Protein AF-A0A2T2RSU3-F1 (afdb_monomer_lite)

Sequence (129 aa):
MTKNSWSERARYGFDEIVSKGSLTLMGWLAAIVGLVVLIISVATWAVASSQPTLADQIWSFLITTLISWDPTAGQPWLTRASMLILILVNLFTVSVLVSVIVTEIERRLNKLRRGRSVVLETDHTAILG

Radius of gyration: 22.69 Å; chains: 1; bounding box: 49×45×64 Å

Secondary structure (DSSP, 8-state):
-----HHHHHHHHHHHHHHT-HHHHHHHHHHHHHHHHHHHHHHHHHH---SSSHHHHHHHHHHHHHS---TTTT--HHHHHHHHHHHHHHHHHHHHHHHHHHHHHHHHHHHHHTT-S----SS------

Foldseek 3Di:
DDDPDPVVVVVVVVVVQVVVDLVSVLVVLVVVLLVLLLVLLVVCCVPWVLDPDSVVSSVVLVVCLVPVDDSQVPHDVSNVVSSVVSNVSSVVSVVSVVVSVVVVVVVVVVCVVVVPDPPPDPDDDDDDD

pLDDT: mean 75.56, std 10.47, range [47.19, 88.5]

Structure (mmCIF, N/CA/C/O backbone):
data_AF-A0A2T2RSU3-F1
#
_entry.id   AF-A0A2T2RSU3-F1
#
loop_
_atom_site.group_PDB
_atom_site.id
_atom_site.type_symbol
_atom_site.label_atom_id
_atom_site.label_alt_id
_atom_site.label_comp_id
_atom_site.label_asym_id
_atom_site.label_entity_id
_atom_site.label_seq_id
_atom_site.pdbx_PDB_ins_code
_atom_site.Cartn_x
_atom_site.Cartn_y
_atom_site.Cartn_z
_atom_site.occupancy
_atom_site.B_iso_or_equiv
_atom_site.auth_seq_id
_atom_site.auth_comp_id
_atom_site.auth_asym_id
_atom_site.auth_atom_id
_atom_site.pdbx_PDB_model_num
ATOM 1 N N . MET A 1 1 ? -20.219 30.714 -7.554 1.00 51.88 1 MET A N 1
ATOM 2 C CA . MET A 1 1 ? -20.756 29.340 -7.672 1.00 51.88 1 MET A CA 1
ATOM 3 C C . MET A 1 1 ? -20.048 28.615 -8.810 1.00 51.88 1 MET A C 1
ATOM 5 O O . MET A 1 1 ? -20.549 28.610 -9.916 1.00 51.88 1 MET A O 1
ATOM 9 N N . THR A 1 2 ? -18.867 28.065 -8.547 1.00 55.19 2 THR A N 1
ATOM 10 C CA . THR A 1 2 ? -18.147 27.047 -9.341 1.00 55.19 2 THR A CA 1
ATOM 11 C C . THR A 1 2 ? -17.015 26.617 -8.409 1.00 55.19 2 THR A C 1
ATOM 13 O O . THR A 1 2 ? -16.344 27.485 -7.861 1.00 55.19 2 THR A O 1
ATOM 16 N N . LYS A 1 3 ? -16.763 25.344 -8.142 1.00 47.19 3 LYS A N 1
ATOM 17 C CA . LYS A 1 3 ? -16.190 24.409 -9.106 1.00 47.19 3 LYS A CA 1
ATOM 18 C C . LYS A 1 3 ? -16.241 23.049 -8.413 1.00 47.19 3 LYS A C 1
ATOM 20 O O . LYS A 1 3 ? -15.794 22.965 -7.278 1.00 47.19 3 LYS A O 1
ATOM 25 N N . ASN A 1 4 ? -16.766 22.021 -9.077 1.00 57.91 4 ASN A N 1
ATOM 26 C CA . ASN A 1 4 ? -16.659 20.629 -8.638 1.00 57.91 4 ASN A CA 1
ATOM 27 C C . ASN A 1 4 ? -15.176 20.248 -8.569 1.00 57.91 4 ASN A C 1
ATOM 29 O O . ASN A 1 4 ? -14.620 19.698 -9.523 1.00 57.91 4 ASN A O 1
ATOM 33 N N . SER A 1 5 ? -14.512 20.626 -7.480 1.00 61.41 5 SER A N 1
ATOM 34 C CA . SER A 1 5 ? -13.092 20.407 -7.324 1.00 61.41 5 SER A CA 1
ATOM 35 C C . SER A 1 5 ? -12.914 18.933 -7.036 1.00 61.41 5 SER A C 1
ATOM 37 O O . SER A 1 5 ? -13.367 18.417 -6.016 1.00 61.41 5 SER A O 1
ATOM 39 N N . TRP A 1 6 ? -12.241 18.242 -7.945 1.00 68.31 6 TRP A N 1
ATOM 40 C CA . TRP A 1 6 ? -11.765 16.879 -7.740 1.00 68.31 6 TRP A CA 1
ATOM 41 C C . TRP A 1 6 ? -11.100 16.693 -6.361 1.00 68.31 6 TRP A C 1
ATOM 43 O O . TRP A 1 6 ? -11.206 15.619 -5.775 1.00 68.31 6 TRP A O 1
ATOM 53 N N . SER A 1 7 ? -10.504 17.755 -5.795 1.00 71.38 7 SER A N 1
ATOM 54 C CA . SER A 1 7 ? -9.939 17.750 -4.442 1.00 71.38 7 SER A CA 1
ATOM 55 C C . SER A 1 7 ? -10.985 17.631 -3.331 1.00 71.38 7 SER A C 1
ATOM 57 O O . SER A 1 7 ? -10.732 16.951 -2.345 1.00 71.38 7 SER A O 1
ATOM 59 N N . GLU A 1 8 ? -12.151 18.269 -3.459 1.00 74.19 8 GLU A N 1
ATOM 60 C CA . GLU A 1 8 ? -13.222 18.185 -2.456 1.00 74.19 8 GLU A CA 1
ATOM 61 C C . GLU A 1 8 ? -13.865 16.804 -2.468 1.00 74.19 8 GLU A C 1
ATOM 63 O O . GLU A 1 8 ? -14.153 16.254 -1.413 1.00 74.19 8 GLU A O 1
ATOM 68 N N . ARG A 1 9 ? -14.000 16.195 -3.651 1.00 71.44 9 ARG A N 1
ATOM 69 C CA . ARG A 1 9 ? -14.471 14.812 -3.791 1.00 71.44 9 ARG A CA 1
ATOM 70 C C . ARG A 1 9 ? -13.479 13.795 -3.227 1.00 71.44 9 ARG A C 1
ATOM 72 O O . ARG A 1 9 ? -13.898 12.876 -2.531 1.00 71.44 9 ARG A O 1
ATOM 79 N N . ALA A 1 10 ? -12.183 13.974 -3.486 1.00 69.75 10 ALA A N 1
ATOM 80 C CA . ALA A 1 10 ? -11.140 13.128 -2.905 1.00 69.75 10 ALA A CA 1
ATOM 81 C C . ALA A 1 10 ? -11.079 13.273 -1.376 1.00 69.75 10 ALA A C 1
ATOM 83 O O . ALA A 1 10 ? -10.963 12.279 -0.666 1.00 69.75 10 ALA A O 1
ATOM 84 N N . ARG A 1 11 ? -11.229 14.501 -0.868 1.00 72.19 11 ARG A N 1
ATOM 85 C CA . ARG A 1 11 ? -11.270 14.794 0.568 1.00 72.19 11 ARG A CA 1
ATOM 86 C C . ARG A 1 11 ? -12.526 14.238 1.238 1.00 72.19 11 ARG A C 1
ATOM 88 O O . ARG A 1 11 ? -12.411 13.628 2.287 1.00 72.19 11 ARG A O 1
ATOM 95 N N . TYR A 1 12 ? -13.688 14.348 0.598 1.00 69.88 12 TYR A N 1
ATOM 96 C CA . TYR A 1 12 ? -14.927 13.728 1.071 1.00 69.88 12 TYR A CA 1
ATOM 97 C C . TYR A 1 12 ? -14.813 12.199 1.127 1.00 69.88 12 TYR A C 1
ATOM 99 O O . TYR A 1 12 ? -15.192 11.589 2.120 1.00 69.88 12 TYR A O 1
ATOM 107 N N . GLY A 1 13 ? -14.223 11.579 0.098 1.00 63.56 13 GLY A N 1
ATOM 108 C CA . GLY A 1 13 ? -13.942 10.144 0.100 1.00 63.56 13 GLY A CA 1
ATOM 109 C C . GLY A 1 13 ? -12.978 9.742 1.217 1.00 63.56 13 GLY A C 1
ATOM 110 O O . GLY A 1 13 ? -13.220 8.755 1.904 1.00 63.56 13 GLY A O 1
ATOM 111 N N . PHE A 1 14 ? -11.924 10.527 1.451 1.00 63.00 14 PHE A N 1
ATOM 112 C CA . PHE A 1 14 ? -10.996 10.316 2.562 1.00 63.00 14 PHE A CA 1
ATOM 113 C C . PHE A 1 14 ? -11.692 10.425 3.926 1.00 63.00 14 PHE A C 1
ATOM 115 O O . PHE A 1 14 ? -11.548 9.531 4.757 1.00 63.00 14 PHE A O 1
ATOM 122 N N . ASP A 1 15 ? -12.505 11.460 4.133 1.00 66.06 15 ASP A N 1
ATOM 123 C CA . ASP A 1 15 ? -13.259 11.662 5.374 1.00 66.06 15 ASP A CA 1
ATOM 124 C C . ASP A 1 15 ? -14.260 10.513 5.611 1.00 66.06 15 ASP A C 1
ATOM 126 O O . ASP A 1 15 ? -14.391 10.006 6.730 1.00 66.06 15 ASP A O 1
ATOM 130 N N . GLU A 1 16 ? -14.906 10.015 4.552 1.00 65.94 16 GLU A N 1
ATOM 131 C CA . GLU A 1 16 ? -15.799 8.857 4.626 1.00 65.94 16 GLU A CA 1
ATOM 132 C C . GLU A 1 16 ? -15.044 7.561 4.984 1.00 65.94 16 GLU A C 1
ATOM 134 O O . GLU A 1 16 ? -15.528 6.768 5.794 1.00 65.94 16 GLU A O 1
ATOM 139 N N . ILE A 1 17 ? -13.834 7.361 4.456 1.00 60.59 17 ILE A N 1
ATOM 140 C CA . ILE A 1 17 ? -12.957 6.222 4.784 1.00 60.59 17 ILE A CA 1
ATOM 141 C C . ILE A 1 17 ? -12.525 6.268 6.252 1.00 60.59 17 ILE A C 1
ATOM 143 O O . ILE A 1 17 ? -12.573 5.244 6.938 1.00 60.59 17 ILE A O 1
ATOM 147 N N . VAL A 1 18 ? -12.153 7.452 6.745 1.00 62.31 18 VAL A N 1
ATOM 148 C CA . VAL A 1 18 ? -11.760 7.674 8.144 1.00 62.31 18 VAL A CA 1
ATOM 149 C C . VAL A 1 18 ? -12.938 7.411 9.090 1.00 62.31 18 VAL A C 1
ATOM 151 O O . VAL A 1 18 ? -12.758 6.815 10.152 1.00 62.31 18 VAL A O 1
ATOM 154 N N . SER A 1 19 ? -14.161 7.772 8.689 1.00 61.69 19 SER A N 1
ATOM 155 C CA . SER A 1 19 ? -15.368 7.574 9.505 1.00 61.69 19 SER A CA 1
ATOM 156 C C . SER A 1 19 ? -15.765 6.099 9.699 1.00 61.69 19 SER A C 1
ATOM 158 O O . SER A 1 19 ? -16.363 5.750 10.717 1.00 61.69 19 SER A O 1
ATOM 160 N N . LYS A 1 20 ? -15.394 5.210 8.764 1.00 62.19 20 LYS A N 1
ATOM 161 C CA . LYS A 1 20 ? -15.766 3.778 8.759 1.00 62.19 20 LYS A CA 1
ATOM 162 C C . LYS A 1 20 ? -14.848 2.889 9.614 1.00 62.19 20 LYS A C 1
ATOM 164 O O . LYS A 1 20 ? -14.967 1.663 9.581 1.00 62.19 20 LYS A O 1
ATOM 169 N N . GLY A 1 21 ? -13.953 3.484 10.404 1.00 69.31 21 GLY A N 1
ATOM 170 C CA . GLY A 1 21 ? -13.120 2.793 11.389 1.00 69.31 21 GLY A CA 1
ATOM 171 C C . GLY A 1 21 ? -11.771 2.290 10.860 1.00 69.31 21 GLY A C 1
ATOM 172 O O . GLY A 1 21 ? -11.476 2.329 9.667 1.00 69.31 21 GLY A O 1
ATOM 173 N N . SER A 1 22 ? -10.942 1.789 11.781 1.00 70.56 22 SER A N 1
ATOM 174 C CA . SER A 1 22 ? -9.551 1.373 11.529 1.00 70.56 22 SER A CA 1
ATOM 175 C C . SER A 1 22 ? -9.402 0.295 10.450 1.00 70.56 22 SER A C 1
ATOM 177 O O . SER A 1 22 ? -8.429 0.302 9.700 1.00 70.56 22 SER A O 1
ATOM 179 N N . LEU A 1 23 ? -10.387 -0.600 10.326 1.00 69.81 23 LEU A N 1
ATOM 180 C CA . LEU A 1 23 ? -10.366 -1.689 9.348 1.00 69.81 23 LEU A CA 1
ATOM 181 C C . LEU A 1 23 ? -10.518 -1.184 7.902 1.00 69.81 23 LEU A C 1
ATOM 183 O O . LEU A 1 23 ? -9.879 -1.703 6.989 1.00 69.81 23 LEU A O 1
ATOM 187 N N . THR A 1 24 ? -11.318 -0.136 7.692 1.00 77.56 24 THR A N 1
ATOM 188 C CA . THR A 1 24 ? -11.521 0.467 6.364 1.00 77.56 24 THR A CA 1
ATOM 189 C C . THR A 1 24 ? -10.266 1.210 5.902 1.00 77.56 24 THR A C 1
ATOM 191 O O . THR A 1 24 ? -9.886 1.123 4.734 1.00 77.56 24 THR A O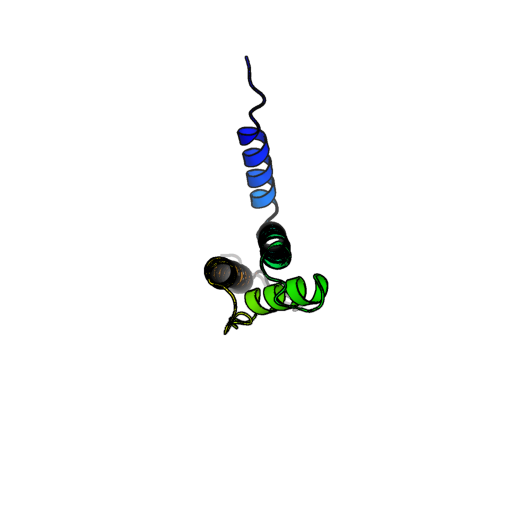 1
ATOM 194 N N . LEU A 1 25 ? -9.569 1.871 6.831 1.00 75.31 25 LEU A N 1
ATOM 195 C CA . LEU A 1 25 ? -8.280 2.521 6.576 1.00 75.31 25 LEU A CA 1
ATOM 196 C C . LEU A 1 25 ? -7.190 1.513 6.180 1.00 75.31 25 LEU A C 1
ATOM 198 O O . LEU A 1 25 ? -6.443 1.766 5.238 1.00 75.31 25 LEU A O 1
ATOM 202 N N . MET A 1 26 ? -7.139 0.348 6.839 1.00 77.19 26 MET A N 1
ATOM 203 C CA . MET A 1 26 ? -6.233 -0.746 6.458 1.00 77.19 26 MET A CA 1
ATOM 204 C C . MET A 1 26 ? -6.483 -1.239 5.029 1.00 77.19 26 MET A C 1
ATOM 206 O O . MET A 1 26 ? -5.530 -1.413 4.271 1.00 77.19 26 MET A O 1
ATOM 210 N N . GLY A 1 27 ? -7.750 -1.432 4.645 1.00 81.00 27 GLY A N 1
ATOM 211 C CA . GLY A 1 27 ? -8.105 -1.867 3.290 1.00 81.00 27 GLY A CA 1
ATOM 212 C C . GLY A 1 27 ? -7.642 -0.881 2.214 1.00 81.00 27 GLY A C 1
ATOM 213 O O . GLY A 1 27 ? -7.079 -1.285 1.198 1.00 81.00 27 GLY A O 1
ATOM 214 N N . TRP A 1 28 ? -7.802 0.420 2.464 1.00 81.81 28 TRP A N 1
ATOM 215 C CA . TRP A 1 28 ? -7.323 1.461 1.553 1.00 81.81 28 TRP A CA 1
ATOM 216 C C . TRP A 1 28 ? -5.804 1.556 1.483 1.00 81.81 28 TRP A C 1
ATOM 218 O O . TRP A 1 28 ? -5.259 1.705 0.389 1.00 81.81 28 TRP A O 1
ATOM 228 N N . LEU A 1 29 ? -5.113 1.426 2.618 1.00 83.62 29 LEU A N 1
ATOM 229 C CA . LEU A 1 29 ? -3.654 1.382 2.638 1.00 83.62 29 LEU A CA 1
ATOM 230 C C . LEU A 1 29 ? -3.137 0.219 1.783 1.00 83.62 29 LEU A C 1
ATOM 232 O O . LEU A 1 29 ? -2.280 0.426 0.927 1.00 83.62 29 LEU A O 1
ATOM 236 N N . ALA A 1 30 ? -3.705 -0.979 1.953 1.00 82.25 30 ALA A N 1
ATOM 237 C CA . ALA A 1 30 ? -3.342 -2.148 1.158 1.00 82.25 30 ALA A CA 1
ATOM 238 C C . ALA A 1 30 ? -3.594 -1.929 -0.345 1.00 82.25 30 ALA A C 1
ATOM 240 O O . ALA A 1 30 ? -2.746 -2.277 -1.165 1.00 82.25 30 ALA A O 1
ATOM 241 N N . ALA A 1 31 ? -4.717 -1.302 -0.712 1.00 86.12 31 ALA A N 1
ATOM 242 C CA . ALA A 1 31 ? -5.031 -0.986 -2.104 1.00 86.12 31 ALA A CA 1
ATOM 243 C C . ALA A 1 31 ? -4.024 -0.002 -2.726 1.00 86.12 31 ALA A C 1
ATOM 245 O O . ALA A 1 31 ? -3.566 -0.217 -3.848 1.00 86.12 31 ALA A O 1
ATOM 246 N N . ILE A 1 32 ? -3.644 1.052 -1.994 1.00 86.50 32 ILE A N 1
ATOM 247 C CA . ILE A 1 32 ? -2.656 2.040 -2.453 1.00 86.50 32 ILE A CA 1
ATOM 248 C C . ILE A 1 32 ? -1.288 1.382 -2.638 1.00 86.50 32 ILE A C 1
ATOM 250 O O . ILE A 1 32 ? -0.654 1.567 -3.674 1.00 86.50 32 ILE A O 1
ATOM 254 N N . VAL A 1 33 ? -0.844 0.584 -1.666 1.00 85.25 33 VAL A N 1
ATOM 255 C CA . VAL A 1 33 ? 0.442 -0.125 -1.741 1.00 85.25 33 VAL A CA 1
ATOM 256 C C . VAL A 1 33 ? 0.449 -1.105 -2.911 1.00 85.25 33 VAL A C 1
ATOM 258 O O . VAL A 1 33 ? 1.389 -1.097 -3.703 1.00 85.25 33 VAL A O 1
ATOM 261 N N . GLY A 1 34 ? -0.624 -1.880 -3.087 1.00 86.75 34 GLY A N 1
ATOM 262 C CA . GLY A 1 34 ?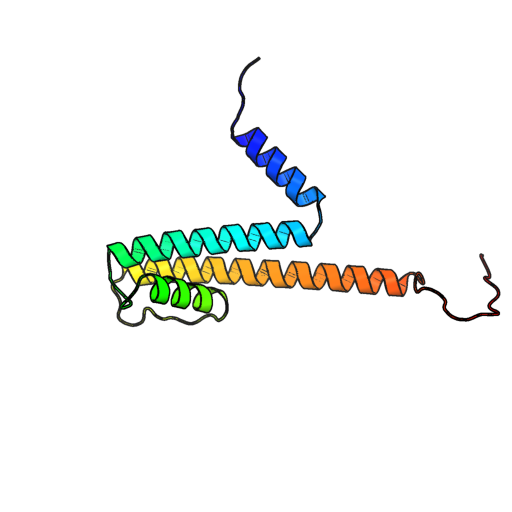 -0.778 -2.779 -4.231 1.00 86.75 34 GLY A CA 1
ATOM 263 C C . GLY A 1 34 ? -0.713 -2.040 -5.569 1.00 86.75 34 GLY A C 1
ATOM 264 O O . GLY A 1 34 ? -0.017 -2.480 -6.482 1.00 86.75 34 GLY A O 1
ATOM 265 N N . LEU A 1 35 ? -1.361 -0.876 -5.676 1.00 88.50 35 LEU A N 1
ATOM 266 C CA . LEU A 1 35 ? -1.297 -0.038 -6.873 1.00 88.50 35 LEU A CA 1
ATOM 267 C C . LEU A 1 35 ? 0.133 0.446 -7.159 1.00 88.50 35 LEU A C 1
ATOM 269 O O . LEU A 1 35 ? 0.583 0.381 -8.302 1.00 88.50 35 LEU A O 1
ATOM 273 N N . VAL A 1 36 ? 0.865 0.892 -6.134 1.00 86.94 36 VAL A N 1
ATOM 274 C CA . VAL A 1 36 ? 2.268 1.319 -6.270 1.00 86.94 36 VAL A CA 1
ATOM 275 C C . VAL A 1 36 ? 3.150 0.160 -6.743 1.00 86.94 36 VAL A C 1
ATOM 277 O O . VAL A 1 36 ? 3.930 0.336 -7.679 1.00 86.94 36 VAL A O 1
ATOM 280 N N . VAL A 1 37 ? 2.992 -1.033 -6.159 1.00 86.81 37 VAL A N 1
ATOM 281 C CA . VAL A 1 37 ? 3.727 -2.242 -6.568 1.00 86.81 37 VAL A CA 1
ATOM 282 C C . VAL A 1 37 ? 3.449 -2.587 -8.029 1.00 86.81 37 VAL A C 1
ATOM 284 O O . VAL A 1 37 ? 4.389 -2.867 -8.774 1.00 86.81 37 VAL A O 1
ATOM 287 N N . LEU A 1 38 ? 2.190 -2.521 -8.470 1.00 87.69 38 LEU A N 1
ATOM 288 C CA . LEU A 1 38 ? 1.815 -2.783 -9.862 1.00 87.69 38 LEU A CA 1
ATOM 289 C C . LEU A 1 38 ? 2.451 -1.778 -10.828 1.00 87.69 38 LEU A C 1
ATOM 291 O O . LEU A 1 38 ? 3.054 -2.187 -11.820 1.00 87.69 38 LEU A O 1
ATOM 295 N N . ILE A 1 39 ? 2.371 -0.479 -10.523 1.00 87.31 39 ILE A N 1
ATOM 296 C CA . ILE A 1 39 ? 2.955 0.580 -11.362 1.00 87.31 39 ILE A CA 1
ATOM 297 C C . ILE A 1 39 ? 4.466 0.382 -11.494 1.00 87.31 39 ILE A C 1
ATOM 299 O O . ILE A 1 39 ? 4.998 0.418 -12.604 1.00 87.31 39 ILE A O 1
ATOM 303 N N . ILE A 1 40 ? 5.156 0.132 -10.378 1.00 84.88 40 ILE A N 1
ATOM 304 C CA . ILE A 1 40 ? 6.608 -0.062 -10.376 1.00 84.88 40 ILE A CA 1
ATOM 305 C C . ILE A 1 40 ? 6.988 -1.350 -11.111 1.00 84.88 40 ILE A C 1
ATOM 307 O O . ILE A 1 40 ? 7.937 -1.334 -11.894 1.00 84.88 40 ILE A O 1
ATOM 311 N N . SER A 1 41 ? 6.240 -2.440 -10.927 1.00 83.69 41 SER A N 1
ATOM 312 C CA . SER A 1 41 ? 6.481 -3.712 -11.626 1.00 83.69 41 SER A CA 1
ATOM 313 C C . SER A 1 41 ? 6.369 -3.558 -13.141 1.00 83.69 41 SER A C 1
ATOM 315 O O . SER A 1 41 ? 7.253 -3.999 -13.869 1.00 83.69 41 SER A O 1
ATOM 317 N N . VAL A 1 42 ? 5.324 -2.880 -13.627 1.00 84.31 42 VAL A N 1
ATOM 318 C CA . VAL A 1 42 ? 5.131 -2.636 -15.066 1.00 84.31 42 VAL A CA 1
ATOM 319 C C . VAL A 1 42 ? 6.209 -1.699 -15.616 1.00 84.31 42 VAL A C 1
ATOM 321 O O . VAL A 1 42 ? 6.783 -1.978 -16.668 1.00 84.31 42 VAL A O 1
ATOM 324 N N . ALA A 1 43 ? 6.525 -0.615 -14.899 1.00 82.44 43 ALA A N 1
ATOM 325 C CA . ALA A 1 43 ? 7.546 0.346 -15.315 1.00 82.44 43 ALA A CA 1
ATOM 326 C C . ALA A 1 43 ? 8.943 -0.285 -15.399 1.00 82.44 43 ALA A C 1
ATOM 328 O O . ALA A 1 43 ? 9.701 0.003 -16.322 1.00 82.44 43 ALA A O 1
ATOM 329 N N . THR A 1 44 ? 9.280 -1.160 -14.452 1.00 77.75 44 THR A N 1
ATOM 330 C CA . THR A 1 44 ? 10.576 -1.848 -14.433 1.00 77.75 44 THR A CA 1
ATOM 331 C C . THR A 1 44 ? 10.643 -2.959 -15.471 1.00 77.75 44 THR A C 1
ATOM 333 O O . THR A 1 44 ? 11.641 -3.026 -16.179 1.00 77.75 44 THR A O 1
ATOM 336 N N . TRP A 1 45 ? 9.585 -3.755 -15.656 1.00 75.94 45 TRP A N 1
ATOM 337 C CA . TRP A 1 45 ? 9.555 -4.810 -16.677 1.00 75.94 45 TRP A CA 1
ATOM 338 C C . TRP A 1 45 ? 9.714 -4.268 -18.104 1.00 75.94 45 TRP A C 1
ATOM 340 O O . TRP A 1 45 ? 10.388 -4.884 -18.924 1.00 75.94 45 TRP A O 1
ATOM 350 N N . ALA A 1 46 ? 9.156 -3.086 -18.387 1.00 70.19 46 ALA A N 1
ATOM 351 C CA . ALA A 1 46 ? 9.283 -2.436 -19.691 1.00 70.19 46 ALA A CA 1
ATOM 352 C C . ALA A 1 46 ? 10.714 -1.966 -20.023 1.00 70.19 46 ALA A C 1
ATOM 354 O O . ALA A 1 46 ? 11.040 -1.801 -21.196 1.00 70.19 46 ALA A O 1
ATOM 355 N N . VAL A 1 47 ? 11.560 -1.724 -19.013 1.00 66.81 47 VAL A N 1
ATOM 356 C CA . VAL A 1 47 ? 12.903 -1.136 -19.194 1.00 66.81 47 VAL A CA 1
ATOM 357 C C . VAL A 1 47 ? 14.022 -2.145 -18.933 1.00 66.81 47 VAL A C 1
ATOM 359 O O . VAL A 1 47 ? 15.060 -2.115 -19.590 1.00 66.81 47 VAL A O 1
ATOM 362 N N . ALA A 1 48 ? 13.819 -3.044 -17.977 1.00 60.75 48 ALA A N 1
ATOM 363 C CA . ALA A 1 48 ? 14.748 -4.090 -17.600 1.00 60.75 48 ALA A CA 1
ATOM 364 C C . ALA A 1 48 ? 13.920 -5.320 -17.228 1.00 60.75 48 ALA A C 1
ATOM 366 O O . ALA A 1 48 ? 13.349 -5.388 -16.142 1.00 60.75 48 ALA A O 1
ATOM 367 N N . SER A 1 49 ? 13.828 -6.291 -18.136 1.00 61.22 49 SER A N 1
ATOM 368 C CA . SER A 1 49 ? 13.167 -7.569 -17.870 1.00 61.22 49 SER A CA 1
ATOM 369 C C . SER A 1 49 ? 13.954 -8.331 -16.798 1.00 61.22 49 SER A C 1
ATOM 371 O O . SER A 1 49 ? 14.877 -9.087 -17.105 1.00 61.22 49 SER A O 1
ATOM 373 N N . SER A 1 50 ? 13.644 -8.067 -15.527 1.00 60.09 50 SER A N 1
ATOM 374 C CA . SER A 1 50 ? 14.351 -8.638 -14.380 1.00 60.09 50 SER A CA 1
ATOM 375 C C . SER A 1 50 ? 13.975 -10.095 -14.122 1.00 60.09 50 SER A C 1
ATOM 377 O O . SER A 1 50 ? 14.775 -10.844 -13.572 1.00 60.09 50 SER A O 1
ATOM 379 N N . GLN A 1 51 ? 12.756 -10.475 -14.508 1.00 65.81 51 GLN A N 1
ATOM 380 C CA . GLN A 1 51 ? 12.128 -11.775 -14.275 1.00 65.81 51 GLN A CA 1
ATOM 381 C C . GLN A 1 51 ? 11.511 -12.299 -15.587 1.00 65.81 51 GLN A C 1
ATOM 383 O O . GLN A 1 51 ? 11.170 -11.496 -16.464 1.00 65.81 51 GLN A O 1
ATOM 388 N N . PRO A 1 52 ? 11.341 -13.626 -15.744 1.00 66.94 52 PRO A N 1
ATOM 389 C CA . PRO A 1 52 ? 10.844 -14.228 -16.982 1.00 66.94 52 PRO A CA 1
ATOM 390 C C . PRO A 1 52 ? 9.384 -13.864 -17.281 1.00 66.94 52 PRO A C 1
ATOM 392 O O . PRO A 1 52 ? 8.995 -13.826 -18.448 1.00 66.94 52 PRO A O 1
ATOM 395 N N . THR A 1 53 ? 8.579 -13.551 -16.259 1.00 81.25 53 THR A N 1
ATOM 396 C CA . THR A 1 53 ? 7.188 -13.117 -16.431 1.00 81.25 53 THR A CA 1
ATOM 397 C C . THR A 1 53 ? 6.860 -11.869 -15.607 1.00 81.25 53 THR A C 1
ATOM 399 O O . THR A 1 53 ? 7.431 -11.626 -14.543 1.00 81.25 53 THR A O 1
ATOM 402 N N . LEU A 1 54 ? 5.888 -11.079 -16.084 1.00 78.56 54 LEU A N 1
ATOM 403 C CA . LEU A 1 54 ? 5.316 -9.954 -15.330 1.00 78.56 54 LEU A CA 1
ATOM 404 C C . LEU A 1 54 ? 4.721 -10.404 -13.990 1.00 78.56 54 LEU A C 1
ATOM 406 O O . LEU A 1 54 ? 4.811 -9.680 -13.001 1.00 78.56 54 LEU A O 1
ATOM 410 N N . ALA A 1 55 ? 4.125 -11.598 -13.958 1.00 81.94 55 ALA A N 1
ATOM 411 C CA . ALA A 1 55 ? 3.547 -12.168 -12.749 1.00 81.94 55 ALA A CA 1
ATOM 412 C C . ALA A 1 55 ? 4.624 -12.452 -11.692 1.00 81.94 55 ALA A C 1
ATOM 414 O O . ALA A 1 55 ? 4.436 -12.083 -10.534 1.00 81.94 55 ALA A O 1
ATOM 415 N N . ASP A 1 56 ? 5.770 -13.009 -12.093 1.00 80.44 56 ASP A N 1
ATOM 416 C CA . ASP A 1 56 ? 6.900 -13.254 -11.189 1.00 80.44 56 ASP A CA 1
ATOM 417 C C . ASP A 1 56 ? 7.499 -11.950 -10.658 1.00 80.44 56 ASP A C 1
ATOM 419 O O . ASP A 1 56 ? 7.898 -11.874 -9.499 1.00 80.44 56 ASP A O 1
ATOM 423 N N . GLN A 1 57 ? 7.523 -10.894 -11.473 1.00 81.06 57 GLN A N 1
ATOM 424 C CA . GLN A 1 57 ? 7.995 -9.576 -11.046 1.00 81.06 57 GLN A CA 1
ATOM 425 C C . GLN A 1 57 ? 7.064 -8.936 -10.013 1.00 81.06 57 GLN A C 1
ATOM 427 O O . GLN A 1 57 ? 7.529 -8.485 -8.965 1.00 81.06 57 GLN A O 1
ATOM 432 N N . ILE A 1 58 ? 5.751 -8.962 -10.274 1.00 83.94 58 ILE A N 1
ATOM 433 C CA . ILE A 1 58 ? 4.736 -8.495 -9.322 1.00 83.94 58 ILE A CA 1
ATOM 434 C C . ILE A 1 58 ? 4.828 -9.303 -8.030 1.00 83.94 58 ILE A C 1
ATOM 436 O O . ILE A 1 58 ? 4.837 -8.720 -6.950 1.00 83.94 58 ILE A O 1
ATOM 440 N N . TRP A 1 59 ? 4.942 -10.629 -8.128 1.00 84.69 59 TRP A N 1
ATOM 441 C CA . TRP A 1 59 ? 5.091 -11.508 -6.974 1.00 84.69 59 TRP A CA 1
ATOM 442 C C . TRP A 1 59 ? 6.355 -11.189 -6.173 1.00 84.69 59 TRP A C 1
ATOM 444 O O . TRP A 1 59 ? 6.291 -11.012 -4.958 1.00 84.69 59 TRP A O 1
ATOM 454 N N . SER A 1 60 ? 7.494 -11.045 -6.850 1.00 82.12 60 SER A N 1
ATOM 455 C CA . SER A 1 60 ? 8.773 -10.706 -6.230 1.00 82.12 60 SER A CA 1
ATOM 456 C C . SER A 1 60 ? 8.677 -9.394 -5.454 1.00 82.12 60 SER A C 1
ATOM 458 O O . SER A 1 60 ? 9.067 -9.352 -4.288 1.00 82.12 60 SER A O 1
ATOM 460 N N . PHE A 1 61 ? 8.118 -8.344 -6.064 1.00 82.50 61 PHE A N 1
ATOM 461 C CA . PHE A 1 61 ? 7.969 -7.037 -5.422 1.00 82.50 61 PHE A CA 1
ATOM 462 C C . PHE A 1 61 ? 6.905 -7.038 -4.322 1.00 82.50 61 PHE A C 1
ATOM 464 O O . PHE A 1 61 ? 7.094 -6.380 -3.302 1.00 82.50 61 PHE A O 1
ATOM 471 N N . LEU A 1 62 ? 5.834 -7.822 -4.465 1.00 83.00 62 LEU A N 1
ATOM 472 C CA . LEU A 1 62 ? 4.848 -8.027 -3.405 1.00 83.00 62 LEU A CA 1
ATOM 473 C C . LEU A 1 62 ? 5.512 -8.653 -2.172 1.00 83.00 62 LEU A C 1
ATOM 475 O O . LEU A 1 62 ? 5.392 -8.133 -1.065 1.00 83.00 62 LEU A O 1
ATOM 479 N N . ILE A 1 63 ? 6.278 -9.726 -2.359 1.00 82.44 63 ILE A N 1
ATOM 480 C CA . ILE A 1 63 ? 7.010 -10.370 -1.267 1.00 82.44 63 ILE A CA 1
ATOM 481 C C . ILE A 1 63 ? 8.064 -9.419 -0.686 1.00 82.44 63 ILE A C 1
ATOM 483 O O . ILE A 1 63 ? 8.186 -9.347 0.529 1.00 82.44 63 ILE A O 1
ATOM 487 N N . THR A 1 64 ? 8.748 -8.613 -1.502 1.00 80.81 64 THR A N 1
ATOM 488 C CA . THR A 1 64 ? 9.651 -7.543 -1.029 1.00 80.81 64 THR A CA 1
ATOM 489 C C . THR A 1 64 ? 8.949 -6.535 -0.123 1.00 80.81 64 THR A C 1
ATOM 491 O O . THR A 1 64 ? 9.522 -6.093 0.874 1.00 80.81 64 THR A O 1
ATOM 494 N N . THR A 1 65 ? 7.709 -6.162 -0.445 1.00 78.38 65 THR A N 1
ATOM 495 C CA . THR A 1 65 ? 6.917 -5.276 0.418 1.00 78.38 65 THR A CA 1
ATOM 496 C C . THR A 1 65 ? 6.426 -5.945 1.698 1.00 78.38 65 THR A C 1
ATOM 498 O O . THR A 1 65 ? 5.921 -5.256 2.570 1.00 78.38 65 THR A O 1
ATOM 501 N N . LEU A 1 66 ? 6.548 -7.266 1.838 1.00 80.56 66 LEU A N 1
ATOM 502 C CA . LEU A 1 66 ? 6.175 -7.987 3.060 1.00 80.56 66 LEU A CA 1
ATOM 503 C C . LEU A 1 66 ? 7.400 -8.338 3.906 1.00 80.56 66 LEU A C 1
ATOM 505 O O . LEU A 1 66 ? 7.391 -8.184 5.125 1.00 80.56 66 LEU A O 1
ATOM 509 N N . ILE A 1 67 ? 8.459 -8.809 3.260 1.00 72.44 67 ILE A N 1
ATOM 510 C CA . ILE A 1 67 ? 9.724 -9.193 3.869 1.00 72.44 67 ILE A CA 1
ATOM 511 C C . ILE A 1 67 ? 10.810 -8.391 3.162 1.00 72.44 67 ILE A C 1
ATOM 513 O O . ILE A 1 67 ? 10.985 -8.511 1.962 1.00 72.44 67 ILE A O 1
ATOM 517 N N . SER A 1 68 ? 11.493 -7.496 3.872 1.00 73.44 68 SER A N 1
ATOM 518 C CA . SER A 1 68 ? 12.448 -6.564 3.257 1.00 73.44 68 SER A CA 1
ATOM 519 C C . SER A 1 68 ? 13.645 -7.326 2.657 1.00 73.44 68 SER A C 1
ATOM 521 O O . SER A 1 68 ? 14.608 -7.629 3.360 1.00 73.44 68 SER A O 1
ATOM 523 N N . TRP A 1 69 ? 13.560 -7.687 1.373 1.00 77.69 69 TRP A N 1
ATOM 524 C CA . TRP A 1 69 ? 14.560 -8.451 0.616 1.00 77.69 69 TRP A CA 1
ATOM 525 C C . TRP A 1 69 ? 14.800 -7.796 -0.745 1.00 77.69 69 TRP A C 1
ATOM 527 O O . TRP A 1 69 ? 13.860 -7.252 -1.319 1.00 77.69 69 TRP A O 1
ATOM 537 N N . ASP A 1 70 ? 16.030 -7.853 -1.266 1.00 75.44 70 ASP A N 1
ATOM 538 C CA . ASP A 1 70 ? 16.402 -7.219 -2.539 1.00 75.44 70 ASP A CA 1
ATOM 539 C C . ASP A 1 70 ? 16.554 -8.234 -3.696 1.00 75.44 70 ASP A C 1
ATOM 541 O O . ASP A 1 70 ? 17.593 -8.892 -3.791 1.00 75.44 70 ASP A O 1
ATOM 545 N N . PRO A 1 71 ? 15.561 -8.351 -4.608 1.00 71.50 71 PRO A N 1
ATOM 546 C CA . PRO A 1 71 ? 15.665 -9.158 -5.828 1.00 71.50 71 PRO A CA 1
ATOM 547 C C . PRO A 1 71 ? 16.565 -8.548 -6.902 1.00 71.50 71 PRO A C 1
ATOM 549 O O . PRO A 1 71 ? 16.836 -9.187 -7.916 1.00 71.50 71 PRO A O 1
ATOM 552 N N . THR A 1 72 ? 16.970 -7.288 -6.747 1.00 71.81 72 THR A N 1
ATOM 553 C CA . THR A 1 72 ? 17.532 -6.477 -7.832 1.00 71.81 72 THR A CA 1
ATOM 554 C C . THR A 1 72 ? 19.059 -6.418 -7.821 1.00 71.81 72 THR A C 1
ATOM 556 O O . THR A 1 72 ? 19.666 -5.655 -8.580 1.00 71.81 72 THR A O 1
ATOM 559 N N . ALA A 1 73 ? 19.707 -7.257 -7.011 1.00 70.62 73 ALA A N 1
ATOM 560 C CA . ALA A 1 73 ? 21.157 -7.383 -6.984 1.00 70.62 73 ALA A CA 1
ATOM 561 C C . ALA A 1 73 ? 21.704 -7.677 -8.398 1.00 70.62 73 ALA A C 1
ATOM 563 O O . ALA A 1 73 ? 21.370 -8.680 -9.021 1.00 70.62 73 ALA A O 1
ATOM 564 N N . GLY A 1 74 ? 22.529 -6.767 -8.929 1.00 71.81 74 GLY A N 1
ATOM 565 C CA . GLY A 1 74 ? 23.092 -6.880 -10.283 1.00 71.81 74 GLY A CA 1
ATOM 566 C C . GLY A 1 74 ? 22.249 -6.273 -11.417 1.00 71.81 74 GLY A C 1
ATOM 567 O O . GLY A 1 74 ? 22.748 -6.168 -12.532 1.00 71.81 74 GLY A O 1
ATOM 568 N N . GLN A 1 75 ? 21.034 -5.783 -11.151 1.00 78.38 75 GLN A N 1
ATOM 569 C CA . GLN A 1 75 ? 20.172 -5.116 -12.145 1.00 78.38 75 GLN A CA 1
ATOM 570 C C . GLN A 1 75 ? 20.665 -3.699 -12.518 1.00 78.38 75 GLN A C 1
ATOM 572 O O . GLN A 1 75 ? 21.457 -3.114 -11.762 1.00 78.38 75 GLN A O 1
ATOM 577 N N . PRO A 1 76 ? 20.171 -3.115 -13.635 1.00 81.12 76 PRO A N 1
ATOM 578 C CA . PRO A 1 76 ? 20.396 -1.714 -14.001 1.00 81.12 76 PRO A CA 1
ATOM 579 C C . PRO A 1 76 ? 20.015 -0.729 -12.888 1.00 81.12 76 PRO A C 1
ATOM 581 O O . PRO A 1 76 ? 19.146 -1.003 -12.058 1.00 81.12 76 PRO A O 1
ATOM 584 N N . TRP A 1 77 ? 20.642 0.454 -12.886 1.00 81.25 77 TRP A N 1
ATOM 585 C CA . TRP A 1 77 ? 20.456 1.452 -11.823 1.00 81.25 77 TRP A CA 1
ATOM 586 C C . TRP A 1 77 ? 18.991 1.879 -11.652 1.00 81.25 77 TRP A C 1
ATOM 588 O O . TRP A 1 77 ? 18.562 2.129 -10.529 1.00 81.25 77 TRP A O 1
ATOM 598 N N . LEU A 1 78 ? 18.221 1.917 -12.746 1.00 80.31 78 LEU A N 1
ATOM 599 C CA . LEU A 1 78 ? 16.815 2.307 -12.723 1.00 80.31 78 LEU A CA 1
ATOM 600 C C . LEU A 1 78 ? 15.983 1.344 -11.866 1.00 80.31 78 LEU A C 1
ATOM 602 O O . LEU A 1 78 ? 15.213 1.793 -11.020 1.00 80.31 78 LEU A O 1
ATOM 606 N N . THR A 1 79 ? 16.207 0.035 -12.015 1.00 77.00 79 THR A N 1
ATOM 607 C CA . THR A 1 79 ? 15.549 -1.008 -11.215 1.00 77.00 79 THR A CA 1
ATOM 608 C C . THR A 1 79 ? 15.928 -0.896 -9.734 1.00 77.00 79 THR A C 1
ATOM 610 O O . THR A 1 79 ? 15.082 -1.062 -8.856 1.00 77.00 79 THR A O 1
ATOM 613 N N . ARG A 1 80 ? 17.182 -0.530 -9.435 1.00 82.56 80 ARG A N 1
ATOM 614 C CA . ARG A 1 80 ? 17.646 -0.296 -8.055 1.00 82.56 80 ARG A CA 1
ATOM 615 C C . ARG A 1 80 ? 17.039 0.966 -7.438 1.00 82.56 80 ARG A C 1
ATOM 617 O O . ARG A 1 80 ? 16.679 0.965 -6.265 1.00 82.56 80 ARG A O 1
ATOM 624 N N . ALA A 1 81 ? 16.884 2.037 -8.215 1.00 84.50 81 ALA A N 1
ATOM 625 C CA . ALA A 1 81 ? 16.240 3.264 -7.750 1.00 84.50 81 ALA A CA 1
ATOM 626 C C . ALA A 1 81 ? 14.752 3.032 -7.442 1.00 84.50 81 ALA A C 1
ATOM 628 O O . ALA A 1 81 ? 14.268 3.450 -6.390 1.00 84.50 81 ALA A O 1
ATOM 629 N N . SER A 1 82 ? 14.035 2.300 -8.302 1.00 83.44 82 SER A N 1
ATOM 630 C CA . SER A 1 82 ? 12.653 1.895 -8.018 1.00 83.44 82 SER A CA 1
ATOM 631 C C . SER A 1 82 ? 12.545 0.979 -6.801 1.00 83.44 82 SER A C 1
ATOM 633 O O . SER A 1 82 ? 11.597 1.094 -6.026 1.00 83.44 82 SER A O 1
ATOM 635 N N . MET A 1 83 ? 13.536 0.111 -6.600 1.00 82.56 83 MET A N 1
ATOM 636 C CA . MET A 1 83 ? 13.606 -0.767 -5.439 1.00 82.56 83 MET A CA 1
ATOM 637 C C . MET A 1 83 ? 13.765 0.026 -4.136 1.00 82.56 83 MET A C 1
ATOM 639 O O . MET A 1 83 ? 13.080 -0.248 -3.154 1.00 82.56 83 MET A O 1
ATOM 643 N N . LEU A 1 84 ? 14.598 1.069 -4.135 1.00 85.75 84 LEU A N 1
ATOM 644 C CA . LEU A 1 84 ? 14.740 1.967 -2.988 1.00 85.75 84 LEU A CA 1
ATOM 645 C C . LEU A 1 84 ? 13.404 2.634 -2.629 1.00 85.75 84 LEU A C 1
ATOM 647 O O . LEU A 1 84 ? 13.034 2.683 -1.457 1.00 85.75 84 LEU A O 1
ATOM 651 N N . ILE A 1 85 ? 12.644 3.086 -3.632 1.00 85.94 85 ILE A N 1
ATOM 652 C CA . ILE A 1 85 ? 11.301 3.648 -3.426 1.00 85.94 85 ILE A CA 1
ATOM 653 C C . ILE A 1 85 ? 10.358 2.594 -2.829 1.00 85.94 85 ILE A C 1
ATOM 655 O O . ILE A 1 85 ? 9.655 2.890 -1.863 1.00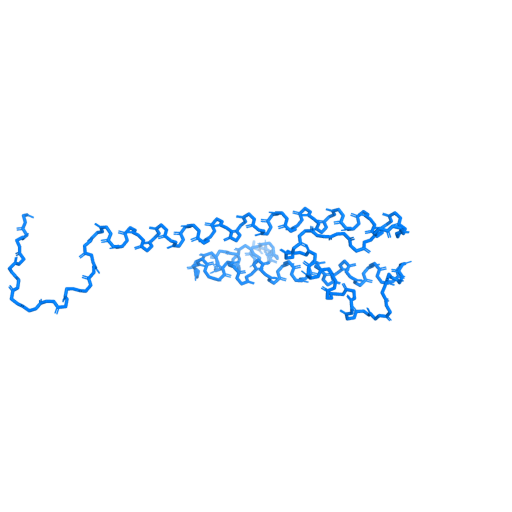 85.94 85 ILE A O 1
ATOM 659 N N . LEU A 1 86 ? 10.370 1.361 -3.347 1.00 85.00 86 LEU A N 1
ATOM 660 C CA . LEU A 1 86 ? 9.571 0.257 -2.804 1.00 85.00 86 LEU A CA 1
ATOM 661 C C . LEU A 1 86 ? 9.901 -0.037 -1.338 1.00 85.00 86 LEU A C 1
ATOM 663 O O . LEU A 1 86 ? 8.987 -0.244 -0.543 1.00 85.00 86 LEU A O 1
ATOM 667 N N . ILE A 1 87 ? 11.179 -0.008 -0.958 1.00 84.62 87 ILE A N 1
ATOM 668 C CA . ILE A 1 87 ? 11.607 -0.221 0.430 1.00 84.62 87 ILE A CA 1
ATOM 669 C C . ILE A 1 87 ? 11.077 0.890 1.346 1.00 84.62 87 ILE A C 1
ATOM 671 O O . ILE A 1 87 ? 10.594 0.600 2.440 1.00 84.62 87 ILE A O 1
ATOM 675 N N . LEU A 1 88 ? 11.107 2.152 0.907 1.00 87.62 88 LEU A N 1
ATOM 676 C CA . LEU A 1 88 ? 10.539 3.265 1.679 1.00 87.62 88 LEU A CA 1
ATOM 677 C C . LEU A 1 88 ? 9.019 3.122 1.850 1.00 87.62 88 LEU A C 1
ATOM 679 O O . LEU A 1 88 ? 8.496 3.325 2.947 1.00 87.62 88 LEU A O 1
ATOM 683 N N . VAL A 1 89 ? 8.315 2.727 0.785 1.00 85.38 89 VAL A N 1
ATOM 684 C CA . VAL A 1 89 ? 6.869 2.457 0.822 1.00 85.38 89 VAL A CA 1
ATOM 685 C C . VAL A 1 89 ? 6.556 1.289 1.758 1.00 85.38 89 VAL A C 1
ATOM 687 O O . VAL A 1 89 ? 5.619 1.378 2.552 1.00 85.38 89 VAL A O 1
ATOM 690 N N . ASN A 1 90 ? 7.356 0.223 1.719 1.00 84.94 90 ASN A N 1
ATOM 691 C CA . ASN A 1 90 ? 7.241 -0.911 2.632 1.00 84.94 90 ASN A CA 1
ATOM 692 C C . ASN A 1 90 ? 7.401 -0.466 4.095 1.00 84.94 90 ASN A C 1
ATOM 694 O O . ASN A 1 90 ? 6.513 -0.700 4.913 1.00 84.94 90 ASN A O 1
ATOM 698 N N . LEU A 1 91 ? 8.483 0.251 4.414 1.00 87.38 91 LEU A N 1
ATOM 699 C CA . LEU A 1 91 ? 8.753 0.736 5.770 1.00 87.38 91 LEU A CA 1
ATOM 700 C C . LEU A 1 91 ? 7.582 1.559 6.325 1.00 87.38 91 LEU A C 1
ATOM 702 O O . LEU A 1 91 ? 7.160 1.372 7.471 1.00 87.38 91 LEU A O 1
ATOM 706 N N . PHE A 1 92 ? 7.033 2.447 5.496 1.00 86.88 92 PHE A N 1
ATOM 707 C CA . PHE A 1 92 ? 5.859 3.235 5.846 1.00 86.88 92 PHE A CA 1
ATOM 708 C C . PHE A 1 92 ? 4.631 2.345 6.093 1.00 86.88 92 PHE A C 1
ATOM 710 O O . PHE A 1 92 ? 3.956 2.482 7.113 1.00 86.88 92 PHE A O 1
ATOM 717 N N . THR A 1 93 ? 4.379 1.390 5.200 1.00 84.69 93 THR A N 1
ATOM 718 C CA . THR A 1 93 ? 3.240 0.465 5.279 1.00 84.69 93 THR A CA 1
ATOM 719 C C . THR A 1 93 ? 3.278 -0.375 6.550 1.00 84.69 93 THR A C 1
ATOM 721 O O . THR A 1 93 ? 2.289 -0.424 7.283 1.00 84.69 93 THR A O 1
ATOM 724 N N . VAL A 1 94 ? 4.423 -0.990 6.854 1.00 84.62 94 VAL A N 1
ATOM 725 C CA . VAL A 1 94 ? 4.611 -1.806 8.062 1.00 84.62 94 VAL A CA 1
ATOM 726 C C . VAL A 1 94 ? 4.401 -0.967 9.320 1.00 84.62 94 VAL A C 1
ATOM 728 O O . VAL A 1 94 ? 3.716 -1.409 10.240 1.00 84.62 94 VAL A O 1
ATOM 731 N N . SER A 1 95 ? 4.907 0.268 9.346 1.00 87.06 95 SER A N 1
ATOM 732 C CA . SER A 1 95 ? 4.731 1.173 10.488 1.00 87.06 95 SER A CA 1
ATOM 733 C C . SER A 1 95 ? 3.255 1.487 10.754 1.00 87.06 95 SER A C 1
ATOM 735 O O . SER A 1 95 ? 2.797 1.423 11.897 1.00 87.06 95 SER A O 1
ATOM 737 N N . VAL A 1 96 ? 2.484 1.772 9.699 1.00 86.25 96 VAL A N 1
ATOM 738 C CA . VAL A 1 96 ? 1.042 2.031 9.824 1.00 86.25 96 VAL A CA 1
ATOM 739 C C . VAL A 1 96 ? 0.290 0.765 10.240 1.00 86.25 96 VAL A C 1
ATOM 741 O O . VAL A 1 96 ? -0.563 0.833 11.123 1.00 86.25 96 VAL A O 1
ATOM 744 N N . LEU A 1 97 ? 0.624 -0.396 9.667 1.00 85.38 97 LEU A N 1
ATOM 745 C CA . LEU A 1 97 ? 0.015 -1.674 10.050 1.00 85.38 97 LEU A CA 1
ATOM 746 C C . LEU A 1 97 ? 0.217 -1.972 11.538 1.00 85.38 97 LEU A C 1
ATOM 748 O O . LEU A 1 97 ? -0.753 -2.274 12.234 1.00 85.38 97 LEU A O 1
ATOM 752 N N . VAL A 1 98 ? 1.447 -1.832 12.040 1.00 87.19 98 VAL A N 1
ATOM 753 C CA . VAL A 1 98 ? 1.756 -2.023 13.464 1.00 87.19 98 VAL A CA 1
ATOM 754 C C . VAL A 1 98 ? 0.982 -1.024 14.322 1.00 87.19 98 VAL A C 1
ATOM 756 O O . VAL A 1 98 ? 0.354 -1.428 15.298 1.00 87.19 98 VAL A O 1
ATOM 759 N N . SER A 1 99 ? 0.957 0.257 13.941 1.00 87.00 99 SER A N 1
ATOM 760 C CA . SER A 1 99 ? 0.225 1.294 14.680 1.00 87.00 99 SER A CA 1
ATOM 761 C C . SER A 1 99 ? -1.264 0.961 14.817 1.00 87.00 99 SER A C 1
ATOM 763 O O . SER A 1 99 ? -1.806 1.002 15.923 1.00 87.00 99 SER A O 1
ATOM 765 N N . VAL A 1 100 ? -1.912 0.546 13.726 1.00 85.50 100 VAL A N 1
ATOM 766 C CA . VAL A 1 100 ? -3.333 0.175 13.745 1.00 85.50 100 VAL A CA 1
ATOM 767 C C . VAL A 1 100 ? -3.584 -1.060 14.613 1.00 85.50 100 VAL A C 1
ATOM 769 O O . VAL A 1 100 ? -4.548 -1.075 15.384 1.00 85.50 100 VAL A O 1
ATOM 772 N N . ILE A 1 101 ? -2.723 -2.080 14.525 1.00 86.94 101 ILE A N 1
ATOM 773 C CA . ILE A 1 101 ? -2.825 -3.284 15.363 1.00 86.94 101 ILE A CA 1
ATOM 774 C C . ILE A 1 101 ? -2.725 -2.907 16.844 1.00 86.94 101 ILE A C 1
ATOM 776 O O . ILE A 1 101 ? -3.581 -3.306 17.634 1.00 86.94 101 ILE A O 1
ATOM 780 N N . VAL A 1 102 ? -1.728 -2.099 17.213 1.00 88.12 102 VAL A N 1
ATOM 781 C CA . VAL A 1 102 ? -1.530 -1.632 18.592 1.00 88.12 102 VAL A CA 1
ATOM 782 C C . VAL A 1 102 ? -2.754 -0.858 19.084 1.00 88.12 102 VAL A C 1
ATOM 784 O O . VAL A 1 102 ? -3.284 -1.179 20.147 1.00 88.12 102 VAL A O 1
ATOM 787 N N . THR A 1 103 ? -3.279 0.082 18.292 1.00 86.50 103 THR A N 1
ATOM 788 C CA . THR A 1 103 ? -4.476 0.858 18.661 1.00 86.50 103 THR A CA 1
ATOM 789 C C . THR A 1 103 ? -5.705 -0.032 18.880 1.00 86.50 103 THR A C 1
ATOM 791 O O . THR A 1 103 ? -6.474 0.186 19.818 1.00 86.50 103 THR A O 1
ATOM 794 N N . GLU A 1 104 ? -5.914 -1.059 18.052 1.00 85.88 104 GLU A N 1
ATOM 795 C CA . GLU A 1 104 ? -7.047 -1.974 18.234 1.00 85.88 104 GLU A CA 1
ATOM 796 C C . GLU A 1 104 ? -6.875 -2.864 19.474 1.00 85.88 104 GLU A C 1
ATOM 798 O O . GLU A 1 104 ? -7.848 -3.097 20.199 1.00 85.88 104 GLU A O 1
ATOM 803 N N . ILE A 1 105 ? -5.651 -3.319 19.760 1.00 87.19 105 ILE A N 1
ATOM 804 C CA . ILE A 1 105 ? -5.332 -4.070 20.981 1.00 87.19 105 ILE A CA 1
ATOM 805 C C . ILE A 1 105 ? -5.596 -3.205 22.217 1.00 87.19 105 ILE A C 1
ATOM 807 O O . ILE A 1 105 ? -6.319 -3.636 23.117 1.00 87.19 105 ILE A O 1
ATOM 811 N N . GLU A 1 106 ? -5.103 -1.966 22.243 1.00 86.69 106 GLU A N 1
ATOM 812 C CA . GLU A 1 106 ? -5.361 -1.012 23.326 1.00 86.69 106 GLU A CA 1
ATOM 813 C C . GLU A 1 106 ? -6.856 -0.739 23.500 1.00 86.69 106 GLU A C 1
ATOM 815 O O . GLU A 1 106 ? -7.365 -0.714 24.623 1.00 86.69 106 GLU A O 1
ATOM 820 N N . ARG A 1 107 ? -7.602 -0.593 22.398 1.00 84.56 107 ARG A N 1
ATOM 821 C CA . ARG A 1 107 ? -9.057 -0.407 22.442 1.00 84.56 107 ARG A CA 1
ATOM 822 C C . ARG A 1 107 ? -9.759 -1.605 23.081 1.00 84.56 107 ARG A C 1
ATOM 824 O O . ARG A 1 107 ? -10.679 -1.416 23.880 1.00 84.56 107 ARG A O 1
ATOM 831 N N . ARG A 1 108 ? -9.343 -2.833 22.753 1.00 82.75 108 ARG A N 1
ATOM 832 C CA . ARG A 1 108 ? -9.883 -4.069 23.349 1.00 82.75 108 ARG A CA 1
ATOM 833 C C . ARG A 1 108 ? -9.502 -4.202 24.823 1.00 82.75 108 ARG A C 1
ATOM 835 O O . ARG A 1 108 ? -10.381 -4.464 25.641 1.00 82.75 108 ARG A O 1
ATOM 842 N N . LEU A 1 109 ? -8.249 -3.932 25.179 1.00 86.12 109 LEU A N 1
ATOM 843 C CA . LEU A 1 109 ? -7.774 -3.918 26.566 1.00 86.12 109 LEU A CA 1
ATOM 844 C C . LEU A 1 109 ? -8.522 -2.885 27.415 1.00 86.12 109 LEU A C 1
ATOM 846 O O . LEU A 1 109 ? -8.958 -3.189 28.523 1.00 86.12 109 LEU A O 1
ATOM 850 N N . ASN A 1 110 ? -8.750 -1.685 26.884 1.00 83.38 110 ASN A N 1
ATOM 851 C CA . ASN A 1 110 ? -9.510 -0.644 27.571 1.00 83.38 110 ASN A CA 1
ATOM 852 C C . ASN A 1 110 ? -10.983 -1.031 27.775 1.00 83.38 110 ASN A C 1
ATOM 854 O O . ASN A 1 110 ? -11.563 -0.683 28.804 1.00 83.38 110 A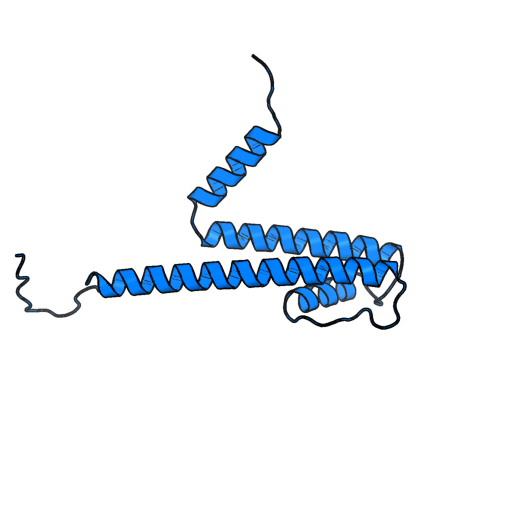SN A O 1
ATOM 858 N N . LYS A 1 111 ? -11.593 -1.780 26.845 1.00 79.31 111 LYS A N 1
ATOM 859 C CA . LYS A 1 111 ? -12.940 -2.346 27.044 1.00 79.31 111 LYS A CA 1
ATOM 860 C C . LYS A 1 111 ? -12.970 -3.364 28.187 1.00 79.31 111 LYS A C 1
ATOM 862 O O . LYS A 1 111 ? -13.901 -3.315 28.987 1.00 79.31 111 LYS A O 1
ATOM 867 N N . LEU A 1 112 ? -11.955 -4.225 28.285 1.00 76.00 112 LEU A N 1
ATOM 868 C CA . LEU A 1 112 ? -11.816 -5.193 29.381 1.00 76.00 112 LEU A CA 1
ATOM 869 C C . LEU A 1 112 ? -11.590 -4.487 30.729 1.00 76.00 112 LEU A C 1
ATOM 871 O O . LEU A 1 112 ? -12.276 -4.791 31.699 1.00 76.00 112 LEU A O 1
ATOM 875 N N . ARG A 1 113 ? -10.718 -3.467 30.774 1.00 69.94 113 ARG A N 1
ATOM 876 C CA . ARG A 1 113 ? -10.455 -2.653 31.982 1.00 69.94 113 ARG A CA 1
ATOM 877 C C . ARG A 1 113 ? -11.677 -1.907 32.513 1.00 69.94 113 ARG A C 1
ATOM 879 O O . ARG A 1 113 ? -11.737 -1.634 33.703 1.00 69.94 113 ARG A O 1
ATOM 886 N N . ARG A 1 114 ? -12.633 -1.548 31.653 1.00 69.69 114 ARG A N 1
ATOM 887 C CA . ARG A 1 114 ? -13.861 -0.833 32.047 1.00 69.69 114 ARG A CA 1
ATOM 888 C C . ARG A 1 114 ? -14.975 -1.755 32.561 1.00 69.69 114 ARG A C 1
ATOM 890 O O . ARG A 1 114 ? -16.110 -1.303 32.662 1.00 69.69 114 ARG A O 1
ATOM 897 N N . GLY A 1 115 ? -14.694 -3.033 32.837 1.00 58.22 115 GLY A N 1
ATOM 898 C CA . GLY A 1 115 ? -15.666 -3.947 33.451 1.00 58.22 115 GLY A CA 1
ATOM 899 C C . GLY A 1 115 ? -16.876 -4.282 32.571 1.00 58.22 115 GLY A C 1
ATOM 900 O O . GLY A 1 115 ? -17.854 -4.825 33.061 1.00 58.22 115 GLY A O 1
ATOM 901 N N . ARG A 1 116 ? -16.827 -3.993 31.261 1.00 57.97 116 ARG A N 1
ATOM 902 C CA . ARG A 1 116 ? -17.874 -4.365 30.286 1.00 57.97 116 ARG A CA 1
ATOM 903 C C . ARG A 1 116 ? -17.676 -5.769 29.708 1.00 57.97 116 ARG A C 1
ATOM 905 O O . ARG A 1 116 ? -18.132 -6.047 28.598 1.00 57.97 116 ARG A O 1
ATOM 912 N N . SER A 1 117 ? -16.967 -6.634 30.431 1.00 55.84 117 SER A N 1
ATOM 913 C CA . SER A 1 117 ? -17.063 -8.068 30.173 1.00 55.84 117 SER A CA 1
ATOM 914 C C . SER A 1 117 ? -18.516 -8.473 30.394 1.00 55.84 117 SER A C 1
ATOM 916 O O . SER A 1 117 ? -19.136 -8.010 31.350 1.00 55.84 117 SER A O 1
ATOM 918 N N . VAL A 1 118 ? -19.078 -9.287 29.502 1.00 55.38 118 VAL A N 1
ATOM 919 C CA . VAL A 1 118 ? -20.386 -9.897 29.753 1.00 55.38 118 VAL A CA 1
ATOM 920 C C . VAL A 1 118 ? -20.223 -10.729 31.021 1.00 55.38 118 VAL A C 1
ATOM 922 O O . VAL A 1 118 ? -19.447 -11.684 31.033 1.00 55.38 118 VAL A O 1
ATOM 925 N N . VAL A 1 119 ? -20.878 -10.310 32.102 1.00 59.12 119 VAL A N 1
ATOM 926 C CA . VAL A 1 119 ? -20.939 -11.086 33.340 1.00 59.12 119 VAL A CA 1
ATOM 927 C C . VAL A 1 119 ? -21.800 -12.302 33.018 1.00 59.12 119 VAL A C 1
ATOM 929 O O . VAL A 1 119 ? -23.002 -12.181 32.802 1.00 59.12 119 VAL A O 1
ATOM 932 N N . LEU A 1 120 ? -21.146 -13.451 32.867 1.00 60.66 120 LEU A N 1
ATOM 933 C CA . LEU A 1 120 ? -21.780 -14.750 32.616 1.00 60.66 120 LEU A CA 1
ATOM 934 C C . LEU A 1 120 ? -22.155 -15.464 33.920 1.00 60.66 120 LEU A C 1
ATOM 936 O O . LEU A 1 120 ? -22.681 -16.572 33.886 1.00 60.66 120 LEU A O 1
ATOM 940 N N . GLU A 1 121 ? -21.867 -14.845 35.059 1.00 60.44 121 GLU A N 1
ATOM 941 C CA . GLU A 1 121 ? -22.153 -15.399 36.369 1.00 60.44 121 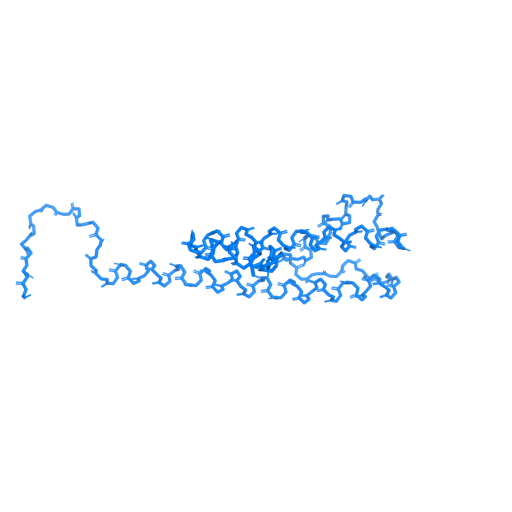GLU A CA 1
ATOM 942 C C . GLU A 1 121 ? -23.542 -14.952 36.845 1.00 60.44 121 GLU A C 1
ATOM 944 O O . GLU A 1 121 ? -23.884 -13.768 36.860 1.00 60.44 121 GLU A O 1
ATOM 949 N N . THR A 1 122 ? -24.363 -15.930 37.213 1.00 56.91 122 THR A N 1
ATOM 950 C CA . THR A 1 122 ? -25.653 -15.744 37.885 1.00 56.91 122 THR A CA 1
ATOM 951 C C . THR A 1 122 ? -25.439 -15.649 39.404 1.00 56.91 122 THR A C 1
ATOM 953 O O . THR A 1 122 ? -24.597 -16.373 39.924 1.00 56.91 122 THR A O 1
ATOM 956 N N . ASP A 1 123 ? -26.210 -14.790 40.093 1.00 66.44 123 ASP A N 1
ATOM 957 C CA . ASP A 1 123 ? -26.133 -14.422 41.534 1.00 66.44 123 ASP A CA 1
ATOM 958 C C . ASP A 1 123 ? -25.085 -13.372 41.958 1.00 66.44 123 ASP A C 1
ATOM 960 O O . ASP A 1 123 ? -24.410 -13.505 42.982 1.00 66.44 123 ASP A O 1
ATOM 964 N N . HIS A 1 124 ? -24.948 -12.269 41.215 1.00 60.94 124 HIS A N 1
ATOM 965 C CA . HIS A 1 124 ? -24.087 -11.153 41.637 1.00 60.94 124 HIS A CA 1
ATOM 966 C C . HIS A 1 124 ? -24.868 -9.860 41.860 1.00 60.94 124 HIS A C 1
ATOM 968 O O . HIS A 1 124 ? -25.574 -9.369 40.980 1.00 60.94 124 HIS A O 1
ATOM 974 N N . THR A 1 125 ? -24.701 -9.282 43.048 1.00 68.62 125 THR A N 1
ATOM 975 C CA . THR A 1 125 ? -25.265 -7.982 43.420 1.00 68.62 125 THR A CA 1
ATOM 976 C C . THR A 1 125 ? -24.380 -6.867 42.874 1.00 68.62 125 THR A C 1
ATOM 978 O O . THR A 1 125 ? -23.243 -6.689 43.313 1.00 68.62 125 THR A O 1
ATOM 981 N N . ALA A 1 126 ? -24.903 -6.090 41.927 1.00 70.25 126 ALA A N 1
ATOM 982 C CA . ALA A 1 126 ? -24.234 -4.898 41.424 1.00 70.25 126 ALA A CA 1
ATOM 983 C C . ALA A 1 126 ? -24.344 -3.762 42.4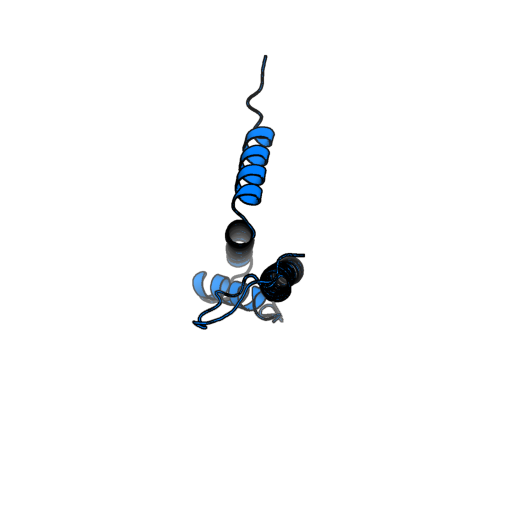53 1.00 70.25 126 ALA A C 1
ATOM 985 O O . ALA A 1 126 ? -25.420 -3.200 42.655 1.00 70.25 126 ALA A O 1
ATOM 986 N N . ILE A 1 127 ? -23.230 -3.415 43.098 1.00 67.88 127 ILE A N 1
ATOM 987 C CA . ILE A 1 127 ? -23.145 -2.222 43.944 1.00 67.88 127 ILE A CA 1
ATOM 988 C C . ILE A 1 127 ? -22.749 -1.054 43.042 1.00 67.88 127 ILE A C 1
ATOM 990 O O . ILE A 1 127 ? -21.591 -0.913 42.650 1.00 67.88 127 ILE A O 1
ATOM 994 N N . LEU A 1 128 ? -23.738 -0.243 42.682 1.00 58.16 128 LEU A N 1
ATOM 995 C CA . LEU A 1 128 ? -23.531 1.059 42.060 1.00 58.16 128 LEU A CA 1
ATOM 996 C C . LEU A 1 128 ? -23.353 2.069 43.194 1.00 58.16 128 LEU A C 1
ATOM 998 O O . LEU A 1 128 ? -24.308 2.360 43.914 1.00 58.16 128 LEU A O 1
ATOM 1002 N N . GLY A 1 129 ? -22.113 2.517 43.385 1.00 51.38 129 GLY A N 1
ATOM 1003 C CA . GLY A 1 129 ? -21.824 3.740 44.133 1.00 51.38 129 GLY A CA 1
ATOM 1004 C C . GLY A 1 129 ? -22.208 4.969 43.325 1.00 51.38 129 GLY A C 1
ATOM 1005 O O . GLY A 1 129 ? -22.038 4.920 42.084 1.00 51.38 129 GLY A O 1
#